Protein AF-A0A0G1EV94-F1 (afdb_monomer_lite)

Radius of gyration: 17.54 Å; chains: 1; bounding box: 39×41×42 Å

Structure (mmCIF, N/CA/C/O backbone):
data_AF-A0A0G1EV94-F1
#
_entry.id   AF-A0A0G1EV94-F1
#
loop_
_atom_site.group_PDB
_atom_site.id
_atom_site.type_symbol
_atom_site.label_atom_id
_atom_site.label_alt_id
_atom_site.label_comp_id
_atom_site.label_asym_id
_atom_site.label_entity_id
_atom_site.label_seq_id
_atom_site.pdbx_PDB_ins_code
_atom_site.Cartn_x
_atom_site.Cartn_y
_atom_site.Cartn_z
_atom_site.occupancy
_atom_site.B_iso_or_equiv
_atom_site.auth_seq_id
_atom_site.auth_comp_id
_atom_site.auth_asym_id
_atom_site.auth_atom_id
_atom_site.pdbx_PDB_model_num
ATOM 1 N N . MET A 1 1 ? 3.913 9.836 -5.058 1.00 77.75 1 MET A N 1
ATOM 2 C CA . MET A 1 1 ? 2.914 10.044 -6.131 1.00 77.75 1 MET A CA 1
ATOM 3 C C . MET A 1 1 ? 2.671 11.520 -6.466 1.00 77.75 1 MET A C 1
ATOM 5 O O . MET A 1 1 ? 3.073 11.940 -7.540 1.00 77.75 1 MET A O 1
ATOM 9 N N . ALA A 1 2 ? 2.095 12.331 -5.564 1.00 79.00 2 ALA A N 1
ATOM 10 C CA . ALA A 1 2 ? 1.631 13.698 -5.872 1.00 79.00 2 ALA A CA 1
ATOM 11 C C . ALA A 1 2 ? 2.697 14.636 -6.477 1.00 79.00 2 ALA A C 1
ATOM 13 O O . ALA A 1 2 ? 2.446 15.302 -7.477 1.00 79.00 2 ALA A O 1
ATOM 14 N N . LYS A 1 3 ? 3.921 14.640 -5.926 1.00 82.00 3 LYS A N 1
ATOM 15 C CA . LYS A 1 3 ? 5.039 15.429 -6.478 1.00 82.00 3 LYS A CA 1
ATOM 16 C C . LYS A 1 3 ? 5.409 15.012 -7.909 1.00 82.00 3 LYS A C 1
ATOM 18 O O . LYS A 1 3 ? 5.740 15.869 -8.718 1.00 82.00 3 LYS A O 1
ATOM 23 N N . GLY A 1 4 ? 5.341 13.714 -8.210 1.00 80.75 4 GLY A N 1
ATOM 24 C CA . GLY A 1 4 ? 5.653 13.176 -9.536 1.00 80.75 4 GLY A CA 1
ATOM 25 C C . GLY A 1 4 ? 4.588 13.536 -10.570 1.00 80.75 4 GLY A C 1
ATOM 26 O O . GLY A 1 4 ? 4.936 13.973 -11.657 1.00 80.75 4 GLY A O 1
ATOM 27 N N . LEU A 1 5 ? 3.306 13.454 -10.199 1.00 85.88 5 LEU A N 1
ATOM 28 C CA . LEU A 1 5 ? 2.201 13.892 -11.058 1.00 85.88 5 LEU A CA 1
ATOM 29 C C . LEU A 1 5 ? 2.301 15.381 -11.390 1.00 85.88 5 LEU A C 1
ATOM 31 O O . LEU A 1 5 ? 2.248 15.751 -12.558 1.00 85.88 5 LEU A O 1
ATOM 35 N N . LYS A 1 6 ? 2.545 16.222 -10.374 1.00 86.50 6 LYS A N 1
ATOM 36 C CA . LYS A 1 6 ? 2.728 17.666 -10.561 1.00 86.50 6 LYS A CA 1
ATOM 37 C C . LYS A 1 6 ? 3.901 17.981 -11.492 1.00 86.50 6 LYS A C 1
ATOM 39 O O . LYS A 1 6 ? 3.783 18.865 -12.332 1.00 86.50 6 LYS A O 1
ATOM 44 N N . ARG A 1 7 ? 5.025 17.272 -11.344 1.00 88.25 7 ARG A N 1
ATOM 45 C CA . ARG A 1 7 ? 6.207 17.450 -12.201 1.00 88.25 7 ARG A CA 1
ATOM 46 C C . ARG A 1 7 ? 5.910 17.090 -13.660 1.00 88.25 7 ARG A C 1
ATOM 48 O O . ARG A 1 7 ? 6.390 17.776 -14.552 1.00 88.25 7 ARG A O 1
ATOM 55 N N . ASP A 1 8 ? 5.111 16.054 -13.887 1.00 86.62 8 ASP A N 1
ATOM 56 C CA . ASP A 1 8 ? 4.741 15.590 -15.227 1.00 86.62 8 ASP A CA 1
ATOM 57 C C . ASP A 1 8 ? 3.499 16.331 -15.784 1.00 86.62 8 ASP A C 1
ATOM 59 O O . ASP A 1 8 ? 2.993 15.972 -16.843 1.00 86.62 8 ASP A O 1
ATOM 63 N N . GLY A 1 9 ? 3.004 17.367 -15.088 1.00 87.25 9 GLY A N 1
ATOM 64 C CA . GLY A 1 9 ? 1.853 18.174 -15.511 1.00 87.25 9 GLY A CA 1
ATOM 65 C C . GLY A 1 9 ? 0.510 17.435 -15.479 1.00 87.25 9 GLY A C 1
ATOM 66 O O . GLY A 1 9 ? -0.450 17.880 -16.102 1.00 87.25 9 GLY A O 1
ATOM 67 N N . LEU A 1 10 ? 0.431 16.305 -14.773 1.00 87.56 10 LEU A N 1
ATOM 68 C CA . LEU A 1 10 ? -0.758 15.459 -14.705 1.00 87.56 10 LEU A CA 1
ATOM 69 C C . LEU A 1 10 ? -1.623 15.813 -13.493 1.00 87.56 10 LEU A C 1
ATOM 71 O O . LEU A 1 10 ? -1.123 15.992 -12.378 1.00 87.56 10 LEU A O 1
ATOM 75 N N . LEU A 1 11 ? -2.939 15.845 -13.702 1.00 88.25 11 LEU A N 1
ATOM 76 C CA . LEU A 1 11 ? -3.903 15.995 -12.615 1.00 88.25 11 LEU A CA 1
ATOM 77 C C . LEU A 1 11 ? -3.950 14.729 -11.738 1.00 88.25 11 LEU A C 1
ATOM 79 O O . LEU A 1 11 ? -3.793 13.619 -12.260 1.00 88.25 11 LEU A O 1
ATOM 83 N N . PRO A 1 12 ? -4.192 14.860 -10.422 1.00 85.12 12 PRO A N 1
ATOM 84 C CA . PRO A 1 12 ? -4.420 13.721 -9.539 1.00 85.12 12 PRO A CA 1
ATOM 85 C C . PRO A 1 12 ? -5.644 12.899 -9.968 1.00 85.12 12 PRO A C 1
ATOM 87 O O . PRO A 1 12 ? -6.781 13.324 -9.808 1.00 85.12 12 PRO A O 1
ATOM 90 N N . SER A 1 13 ? -5.403 11.708 -10.510 1.00 88.56 13 SER A N 1
ATOM 91 C CA . SER A 1 13 ? -6.423 10.702 -10.820 1.00 88.56 13 SER A CA 1
ATOM 92 C C . SER A 1 13 ? -5.806 9.310 -10.693 1.00 88.56 13 SER A C 1
ATOM 94 O O . SER A 1 13 ? -4.588 9.161 -10.835 1.00 88.56 13 SER A O 1
ATOM 96 N N . LEU A 1 14 ? -6.623 8.283 -10.433 1.00 85.44 14 LEU A N 1
ATOM 97 C CA . LEU A 1 14 ? -6.134 6.899 -10.348 1.00 85.44 14 LEU A CA 1
ATOM 98 C C . LEU A 1 14 ? -5.434 6.470 -11.644 1.00 85.44 14 LEU A C 1
ATOM 100 O O . LEU A 1 14 ? -4.354 5.886 -11.596 1.00 85.44 14 LEU A O 1
ATOM 104 N N . GLU A 1 15 ? -5.995 6.841 -12.793 1.00 88.31 15 GLU A N 1
ATOM 105 C CA . GLU A 1 15 ? -5.415 6.560 -14.107 1.00 88.31 15 GLU A CA 1
ATOM 106 C C . GLU A 1 15 ? -4.029 7.202 -14.270 1.00 88.31 15 GLU A C 1
ATOM 108 O O . GLU A 1 15 ? -3.063 6.531 -14.638 1.00 88.31 15 GLU A O 1
ATOM 113 N N . ASN A 1 16 ? -3.883 8.485 -13.921 1.00 90.94 16 ASN A N 1
ATOM 114 C CA . ASN A 1 16 ? -2.591 9.163 -14.015 1.00 90.94 16 ASN A CA 1
ATOM 115 C C . ASN A 1 16 ? -1.576 8.605 -13.010 1.00 90.94 16 ASN A C 1
ATOM 117 O O . ASN A 1 16 ? -0.387 8.519 -13.323 1.00 90.94 16 ASN A O 1
ATOM 121 N N . MET A 1 17 ? -2.019 8.199 -11.814 1.00 89.06 17 MET A N 1
ATOM 122 C CA . MET A 1 17 ? -1.163 7.528 -10.830 1.00 89.06 17 MET A CA 1
ATOM 123 C C . MET A 1 17 ? -0.634 6.197 -11.366 1.00 89.06 17 MET A C 1
ATOM 125 O O . MET A 1 17 ? 0.568 5.945 -11.269 1.00 89.06 17 MET A O 1
ATOM 129 N N . GLN A 1 18 ? -1.499 5.386 -11.978 1.00 89.19 18 GLN A N 1
ATOM 130 C CA . GLN A 1 18 ? -1.117 4.123 -12.610 1.00 89.19 18 GLN A CA 1
ATOM 131 C C . GLN A 1 18 ? -0.164 4.350 -13.783 1.00 89.19 18 GLN A C 1
ATOM 133 O O . GLN A 1 18 ? 0.866 3.686 -13.870 1.00 89.19 18 GLN A O 1
ATOM 138 N N . LYS A 1 19 ? -0.456 5.322 -14.653 1.00 90.88 19 LYS A N 1
ATOM 139 C CA . LYS A 1 19 ? 0.404 5.677 -15.788 1.00 90.88 19 LYS A CA 1
ATOM 140 C C . LYS A 1 19 ? 1.802 6.091 -15.332 1.00 90.88 19 LYS A C 1
ATOM 142 O O . LYS A 1 19 ? 2.797 5.634 -15.889 1.00 90.88 19 LYS A O 1
ATOM 147 N N . LEU A 1 20 ? 1.883 6.921 -14.292 1.00 91.81 20 LEU A N 1
ATOM 148 C CA . LEU A 1 20 ? 3.155 7.332 -13.706 1.00 91.81 20 LEU A CA 1
ATOM 149 C C . LEU A 1 20 ? 3.897 6.143 -13.077 1.00 91.81 20 LEU A C 1
ATOM 151 O O . LEU A 1 20 ? 5.107 6.027 -13.248 1.00 91.81 20 LEU A O 1
ATOM 155 N N . GLY A 1 21 ? 3.180 5.264 -12.370 1.00 91.50 21 GLY A N 1
ATOM 156 C CA . GLY A 1 21 ? 3.735 4.038 -11.797 1.00 91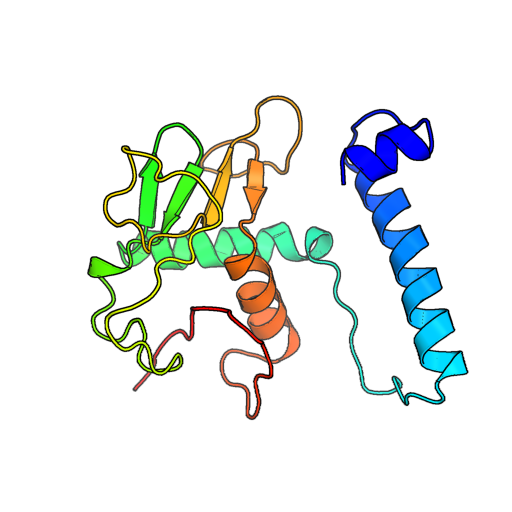.50 21 GLY A CA 1
ATOM 157 C C . GLY A 1 21 ? 4.340 3.122 -12.862 1.00 91.50 21 GLY A C 1
ATOM 158 O O . GLY A 1 21 ? 5.498 2.738 -12.734 1.00 91.50 21 GLY A O 1
ATOM 159 N N . LYS A 1 22 ? 3.602 2.857 -13.947 1.00 92.12 22 LYS A N 1
ATOM 160 C CA . LYS A 1 22 ? 4.059 2.037 -15.083 1.00 92.12 22 LYS A CA 1
ATOM 161 C C . LYS A 1 22 ? 5.294 2.623 -15.758 1.00 92.12 22 LYS A C 1
ATOM 163 O O . LYS A 1 22 ? 6.287 1.923 -15.904 1.00 92.12 22 LYS A O 1
ATOM 168 N N . LYS A 1 23 ? 5.284 3.929 -16.047 1.00 93.00 23 LYS A N 1
ATOM 169 C CA . LYS A 1 23 ? 6.445 4.641 -16.608 1.00 93.00 23 LYS A CA 1
ATOM 170 C C . LYS A 1 23 ? 7.715 4.410 -15.783 1.00 93.00 23 LYS A C 1
ATOM 172 O O . LYS A 1 23 ? 8.784 4.192 -16.338 1.00 93.00 23 LYS A O 1
ATOM 177 N N . TYR A 1 24 ? 7.616 4.480 -14.456 1.00 93.12 24 TYR A N 1
ATOM 178 C CA . TYR A 1 24 ? 8.771 4.266 -13.582 1.00 93.12 24 TYR A CA 1
ATOM 179 C C . TYR A 1 24 ? 9.138 2.796 -13.388 1.00 93.12 24 TYR A C 1
ATOM 181 O O . TYR A 1 24 ? 10.317 2.496 -13.218 1.00 93.12 24 TYR A O 1
ATOM 189 N N . ALA A 1 25 ? 8.160 1.893 -13.439 1.00 93.00 25 ALA A N 1
ATOM 190 C CA . ALA A 1 25 ? 8.408 0.458 -13.427 1.00 93.00 25 ALA A CA 1
ATOM 191 C C . ALA A 1 25 ? 9.182 0.015 -14.677 1.00 93.00 25 ALA A C 1
ATOM 193 O O . ALA A 1 25 ? 10.139 -0.738 -14.556 1.00 93.00 25 ALA A O 1
ATOM 194 N N . GLU A 1 26 ? 8.839 0.540 -15.855 1.00 94.06 26 GLU A N 1
ATOM 195 C CA . GLU A 1 26 ? 9.561 0.268 -17.105 1.00 94.06 26 GLU A CA 1
ATOM 196 C C . GLU A 1 26 ? 11.028 0.708 -17.026 1.00 94.06 26 GLU A C 1
ATOM 198 O O . GLU A 1 26 ? 11.917 -0.067 -17.368 1.00 94.06 26 GLU A O 1
ATOM 203 N N . VAL A 1 27 ? 11.295 1.910 -16.498 1.00 95.31 27 VAL A N 1
ATOM 204 C CA . VAL A 1 27 ? 12.671 2.393 -16.269 1.00 95.31 27 VAL A CA 1
ATOM 205 C C . VAL A 1 27 ? 13.424 1.478 -15.303 1.00 95.31 27 VAL A C 1
ATOM 207 O O . VAL A 1 27 ? 14.572 1.130 -15.551 1.00 95.31 27 VAL A O 1
ATOM 210 N N . PHE A 1 28 ? 12.776 1.051 -14.217 1.00 94.75 28 PHE A N 1
ATOM 211 C CA . PHE A 1 28 ? 13.385 0.133 -13.259 1.00 94.75 28 PHE A CA 1
ATOM 212 C C . PHE A 1 28 ? 13.741 -1.219 -13.895 1.00 94.75 28 PHE A C 1
ATOM 214 O O . PHE A 1 28 ? 14.841 -1.720 -13.680 1.00 94.75 28 PHE A O 1
ATOM 221 N N . LEU A 1 29 ? 12.843 -1.798 -14.696 1.00 93.81 29 LEU A N 1
ATOM 222 C CA . LEU A 1 29 ? 13.089 -3.067 -15.387 1.00 93.81 29 LEU A CA 1
ATOM 223 C C . LEU A 1 29 ? 14.220 -2.954 -16.422 1.00 93.81 29 LEU A C 1
ATOM 225 O O . LEU A 1 29 ? 15.041 -3.865 -16.532 1.00 93.81 29 LEU A O 1
ATOM 229 N N . ASP A 1 30 ? 14.299 -1.831 -17.135 1.00 95.12 30 ASP A N 1
ATOM 230 C CA . ASP A 1 30 ? 15.403 -1.528 -18.053 1.00 95.12 30 ASP A CA 1
ATOM 231 C C . ASP A 1 30 ? 16.749 -1.430 -17.310 1.00 95.12 30 ASP A C 1
ATOM 233 O O . ASP A 1 30 ? 17.746 -2.024 -17.727 1.00 95.12 30 ASP A O 1
ATOM 237 N N . ASP A 1 31 ? 16.774 -0.775 -16.146 1.00 96.75 31 ASP A N 1
ATOM 238 C CA . ASP A 1 31 ? 17.967 -0.708 -15.298 1.00 96.75 31 ASP A CA 1
ATOM 239 C C . ASP A 1 31 ? 18.397 -2.093 -14.780 1.00 96.75 31 ASP A C 1
ATOM 241 O O . ASP A 1 31 ? 19.591 -2.399 -14.780 1.00 96.75 31 ASP A O 1
ATOM 245 N N . LEU A 1 32 ? 17.456 -2.971 -14.401 1.00 95.81 32 LEU A N 1
ATOM 246 C CA . LEU A 1 32 ? 17.778 -4.356 -14.024 1.00 95.81 32 LEU A CA 1
ATOM 247 C C . LEU A 1 32 ? 18.469 -5.106 -15.170 1.00 95.81 32 LEU A C 1
ATOM 249 O O . LEU A 1 32 ? 19.466 -5.795 -14.940 1.00 95.81 32 LEU A O 1
ATOM 253 N N . SER A 1 33 ? 17.979 -4.932 -16.402 1.00 93.56 33 SER A N 1
ATOM 254 C CA . SER A 1 33 ? 18.591 -5.532 -17.591 1.00 93.56 33 SER A CA 1
ATOM 255 C C . SER A 1 33 ? 20.007 -5.003 -17.822 1.00 93.56 33 SER A C 1
ATOM 257 O O . SER A 1 33 ? 20.917 -5.783 -18.092 1.00 93.56 33 SER A O 1
ATOM 259 N N . LYS A 1 34 ? 20.223 -3.689 -17.685 1.00 96.12 34 LYS A N 1
ATOM 260 C CA . LYS A 1 34 ? 21.550 -3.061 -17.834 1.00 96.12 34 LYS A CA 1
ATOM 261 C C . LYS A 1 34 ? 22.548 -3.519 -16.773 1.00 96.12 34 LYS A C 1
ATOM 263 O O . LYS A 1 34 ? 23.747 -3.570 -17.036 1.00 96.12 34 LYS A O 1
ATOM 268 N N . LEU A 1 35 ? 22.057 -3.864 -15.585 1.00 96.81 35 LEU A N 1
ATOM 269 C CA . LEU A 1 35 ? 22.853 -4.418 -14.491 1.00 96.81 35 LEU A CA 1
ATOM 270 C C . LEU A 1 35 ? 23.056 -5.939 -14.597 1.00 96.81 35 LEU A C 1
ATOM 272 O O . LEU A 1 35 ? 23.646 -6.527 -13.692 1.00 96.81 35 LEU A O 1
ATOM 276 N N . ASN A 1 36 ? 22.611 -6.578 -15.688 1.00 95.00 36 ASN A N 1
ATOM 277 C CA . ASN A 1 36 ? 22.669 -8.028 -15.902 1.00 95.00 36 ASN A CA 1
ATOM 278 C C . ASN A 1 36 ? 21.986 -8.841 -14.784 1.00 95.00 36 ASN A C 1
ATOM 280 O O . ASN A 1 36 ? 22.419 -9.945 -14.447 1.00 95.00 36 ASN A O 1
ATOM 284 N N . ILE A 1 37 ? 20.918 -8.301 -14.190 1.00 94.75 37 ILE A N 1
ATOM 285 C CA . ILE A 1 37 ? 20.130 -9.005 -13.175 1.00 94.75 37 ILE A CA 1
ATOM 286 C C . ILE A 1 37 ? 19.165 -9.957 -13.888 1.00 94.75 37 ILE A C 1
ATOM 288 O O . ILE A 1 37 ? 18.347 -9.530 -14.699 1.00 94.75 37 ILE A O 1
ATOM 292 N N . ASN A 1 38 ? 19.242 -11.254 -13.576 1.00 91.81 38 ASN A N 1
ATOM 293 C CA . ASN A 1 38 ? 18.313 -12.244 -14.118 1.00 91.81 38 ASN A CA 1
ATOM 294 C C . ASN A 1 38 ? 16.945 -12.120 -13.431 1.00 91.81 38 ASN A C 1
ATOM 296 O O . ASN A 1 38 ? 16.829 -12.297 -12.219 1.00 91.81 38 ASN A O 1
ATOM 300 N N . THR A 1 39 ? 15.915 -11.823 -14.218 1.00 92.00 39 THR A N 1
ATOM 301 C CA . THR A 1 39 ? 14.536 -11.621 -13.758 1.00 92.00 39 THR A CA 1
ATOM 302 C C . THR A 1 39 ? 13.555 -12.657 -14.306 1.00 92.00 39 THR A C 1
ATOM 304 O O . THR A 1 39 ? 12.354 -12.512 -14.101 1.00 92.00 39 THR A O 1
ATOM 307 N N . HIS A 1 40 ? 14.036 -13.709 -14.978 1.00 89.94 40 HIS A N 1
ATOM 308 C CA . HIS A 1 40 ? 13.189 -14.682 -15.680 1.00 89.94 40 HIS A CA 1
ATOM 309 C C . HIS A 1 40 ? 12.181 -15.392 -14.760 1.00 89.94 40 HIS A C 1
ATOM 311 O O . HIS A 1 40 ? 11.052 -15.655 -15.160 1.00 89.94 40 HIS A O 1
ATOM 317 N N . GLU A 1 41 ? 12.573 -15.673 -13.516 1.00 89.81 41 GLU A N 1
ATOM 318 C CA . GLU A 1 41 ? 11.723 -16.325 -12.508 1.00 89.81 41 GLU A CA 1
ATOM 319 C C . GLU A 1 41 ? 11.142 -15.326 -11.491 1.00 89.81 41 GLU A C 1
ATOM 321 O O . GLU A 1 41 ? 10.619 -15.710 -10.446 1.00 89.81 41 GLU A O 1
ATOM 326 N N . THR A 1 42 ? 11.219 -14.024 -11.786 1.00 90.44 42 THR A N 1
ATOM 327 C CA . THR A 1 42 ? 10.790 -12.960 -10.875 1.00 90.44 42 THR A CA 1
ATOM 328 C C . THR A 1 42 ? 9.456 -12.376 -11.318 1.00 90.44 42 THR A C 1
ATOM 330 O O . THR A 1 42 ? 9.323 -11.825 -12.408 1.00 90.44 42 THR A O 1
ATOM 333 N N . THR A 1 43 ? 8.462 -12.428 -10.431 1.00 90.69 43 THR A N 1
ATOM 334 C CA . THR A 1 43 ? 7.181 -11.737 -10.631 1.00 90.69 43 THR A CA 1
ATOM 335 C C . THR A 1 43 ? 7.250 -10.324 -10.052 1.00 90.69 43 THR A C 1
ATOM 337 O O . THR A 1 43 ? 7.662 -10.144 -8.906 1.00 90.69 43 THR A O 1
ATOM 340 N N . PHE A 1 44 ? 6.800 -9.325 -10.817 1.00 91.31 44 PHE A N 1
ATOM 341 C CA . PHE A 1 44 ? 6.731 -7.918 -10.399 1.00 91.31 44 PHE A CA 1
ATOM 342 C C . PHE A 1 44 ? 5.266 -7.466 -10.260 1.00 91.31 44 PHE A C 1
ATOM 344 O O . PHE A 1 44 ? 4.730 -6.848 -11.181 1.00 91.31 44 PHE A O 1
ATOM 351 N N . PRO A 1 45 ? 4.580 -7.800 -9.150 1.00 90.88 45 PRO A N 1
ATOM 352 C CA . PRO A 1 45 ? 3.180 -7.434 -8.968 1.00 90.88 45 PRO A CA 1
ATOM 353 C C . PRO A 1 45 ? 3.019 -5.939 -8.668 1.00 90.88 45 PRO A C 1
ATOM 355 O O . PRO A 1 45 ? 3.806 -5.350 -7.923 1.00 90.88 45 PRO A O 1
ATOM 358 N N . TYR A 1 46 ? 1.958 -5.330 -9.196 1.00 90.44 46 TYR A N 1
ATOM 359 C CA . TYR A 1 46 ? 1.581 -3.962 -8.848 1.00 90.44 46 TYR A CA 1
ATOM 360 C C . TYR A 1 46 ? 0.589 -3.971 -7.686 1.00 90.44 46 TYR A C 1
ATOM 362 O O . TYR A 1 46 ? -0.487 -4.544 -7.803 1.00 90.44 46 TYR A O 1
ATOM 370 N N . ALA A 1 47 ? 0.877 -3.261 -6.592 1.00 87.69 47 ALA A N 1
ATOM 371 C CA . ALA A 1 47 ? -0.018 -3.208 -5.427 1.00 87.69 47 ALA A CA 1
ATOM 372 C C . ALA A 1 47 ? -1.457 -2.766 -5.773 1.00 87.69 47 ALA A C 1
ATOM 374 O O . ALA A 1 47 ? -2.414 -3.224 -5.151 1.00 87.69 47 ALA A O 1
ATOM 375 N N . SER A 1 48 ? -1.623 -1.922 -6.798 1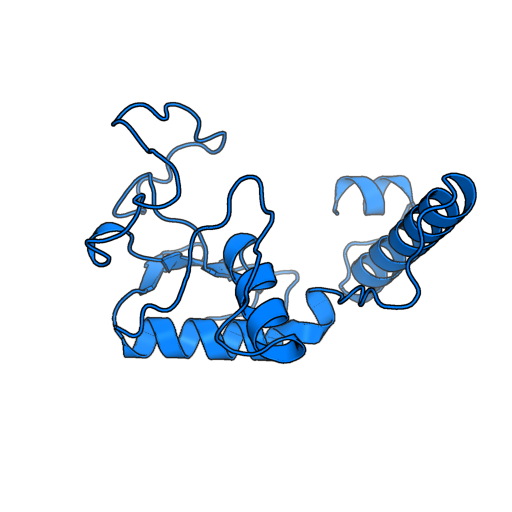.00 88.38 48 SER A N 1
ATOM 376 C CA . SER A 1 48 ? -2.932 -1.475 -7.289 1.00 88.38 48 SER A CA 1
ATOM 377 C C . SER A 1 48 ? -3.786 -2.581 -7.919 1.00 88.38 48 SER A C 1
ATOM 379 O O . SER A 1 48 ? -4.989 -2.393 -8.048 1.00 88.38 48 SER A O 1
ATOM 381 N N . GLU A 1 49 ? -3.188 -3.701 -8.330 1.00 91.00 49 GLU A N 1
ATOM 382 C CA . GLU A 1 49 ? -3.895 -4.853 -8.914 1.00 91.00 49 GLU A CA 1
ATOM 383 C C . GLU A 1 49 ? -4.375 -5.849 -7.848 1.00 91.00 49 GLU A C 1
ATOM 385 O O . GLU A 1 49 ? -5.203 -6.701 -8.144 1.00 91.00 49 GLU A O 1
ATOM 390 N N . TYR A 1 50 ? -3.894 -5.718 -6.607 1.00 92.50 50 TYR A N 1
ATOM 391 C CA . TYR A 1 50 ? -4.181 -6.633 -5.494 1.00 92.50 50 TYR A CA 1
ATOM 392 C C . TYR A 1 50 ? -4.969 -5.948 -4.369 1.00 92.50 50 TYR A C 1
ATOM 394 O O . TYR A 1 50 ? -4.863 -6.323 -3.198 1.00 92.50 50 TYR A O 1
ATOM 402 N N . VAL A 1 51 ? -5.704 -4.877 -4.681 1.00 91.69 51 VAL A N 1
ATOM 403 C CA . VAL A 1 51 ? -6.461 -4.112 -3.674 1.00 91.69 51 VAL A CA 1
ATOM 404 C C . VAL A 1 51 ? -7.564 -4.969 -3.051 1.00 91.69 51 VAL A C 1
ATOM 406 O O . VAL A 1 51 ? -7.773 -4.908 -1.840 1.00 91.69 51 VAL A O 1
ATOM 409 N N . ASP A 1 52 ? -8.211 -5.831 -3.833 1.00 92.00 52 ASP A N 1
ATOM 410 C CA . ASP A 1 52 ? -9.245 -6.738 -3.329 1.00 92.00 52 ASP A CA 1
ATOM 411 C C . ASP A 1 52 ? -8.675 -7.752 -2.327 1.00 92.00 52 ASP A C 1
ATOM 413 O O . ASP A 1 52 ? -9.289 -8.027 -1.294 1.00 92.00 52 ASP A O 1
ATOM 417 N N . GLU A 1 53 ? -7.486 -8.298 -2.590 1.00 92.06 53 GLU A N 1
ATOM 418 C CA . GLU A 1 53 ? -6.753 -9.168 -1.665 1.00 92.06 53 GLU A CA 1
ATOM 419 C C . GLU A 1 53 ? -6.382 -8.434 -0.377 1.00 92.06 53 GLU A C 1
ATOM 421 O O . GLU A 1 53 ? -6.507 -8.995 0.713 1.00 92.06 53 GLU A O 1
ATOM 426 N N . GLN A 1 54 ? -5.974 -7.169 -0.484 1.00 91.25 54 GLN A N 1
ATOM 427 C CA . GLN A 1 54 ? -5.663 -6.334 0.674 1.00 91.25 54 GLN A CA 1
ATOM 428 C C . GLN A 1 54 ? -6.912 -6.095 1.524 1.00 91.25 54 GLN A C 1
ATOM 430 O O . GLN A 1 54 ? -6.870 -6.312 2.733 1.00 91.25 54 GLN A O 1
ATOM 435 N N . ILE A 1 55 ? -8.049 -5.756 0.908 1.00 92.56 55 ILE A N 1
ATOM 436 C CA . ILE A 1 55 ? -9.336 -5.609 1.605 1.00 92.56 55 ILE A CA 1
ATOM 437 C C . ILE A 1 55 ? -9.729 -6.925 2.290 1.00 92.56 55 ILE A C 1
ATOM 439 O O . ILE A 1 55 ? -10.081 -6.918 3.470 1.00 92.56 55 ILE A O 1
ATOM 443 N N . LYS A 1 56 ? -9.627 -8.069 1.598 1.00 91.50 56 LYS A N 1
ATOM 444 C CA . LYS A 1 56 ? -9.910 -9.394 2.184 1.00 91.50 56 LYS A CA 1
ATOM 445 C C . LYS A 1 56 ? -9.037 -9.669 3.407 1.00 91.50 56 LYS A C 1
ATOM 447 O O . LYS A 1 56 ? -9.548 -10.138 4.422 1.00 91.50 56 LYS A O 1
ATOM 452 N N . LEU A 1 57 ? -7.746 -9.351 3.342 1.00 89.81 57 LEU A N 1
ATOM 453 C CA . LEU A 1 57 ? -6.836 -9.547 4.466 1.00 89.81 57 LEU A CA 1
ATOM 454 C C . LEU A 1 57 ? -7.212 -8.657 5.659 1.00 89.81 57 LEU A C 1
ATOM 456 O O . LEU A 1 57 ? -7.241 -9.136 6.791 1.00 89.81 57 LEU A O 1
ATOM 460 N N . ILE A 1 58 ? -7.576 -7.395 5.418 1.00 91.44 58 ILE A N 1
ATOM 461 C CA . ILE A 1 58 ? -8.036 -6.486 6.478 1.00 91.44 58 ILE A CA 1
ATOM 462 C C . ILE A 1 58 ? -9.321 -7.014 7.127 1.00 91.44 58 ILE A C 1
ATOM 464 O O . ILE A 1 58 ? -9.405 -7.018 8.353 1.00 91.44 58 ILE A O 1
ATOM 468 N N . LYS A 1 59 ? -10.271 -7.550 6.349 1.00 91.94 59 LYS A N 1
ATOM 469 C CA . LYS A 1 59 ? -11.482 -8.196 6.891 1.00 91.94 59 LYS A CA 1
ATOM 470 C C . LYS A 1 59 ? -11.162 -9.391 7.784 1.00 91.94 59 LYS A C 1
ATOM 472 O O . LYS A 1 59 ? -11.776 -9.562 8.831 1.00 91.94 59 LYS A O 1
ATOM 477 N N . VAL A 1 60 ? -10.187 -10.218 7.402 1.00 90.94 60 VAL A N 1
ATOM 478 C CA . VAL A 1 60 ? -9.744 -11.344 8.244 1.00 90.94 60 VAL A CA 1
ATOM 479 C C . VAL A 1 60 ? -9.162 -10.836 9.566 1.00 90.94 60 VAL A C 1
ATOM 481 O O . VAL A 1 60 ? -9.442 -11.407 10.620 1.00 90.94 60 VAL A O 1
ATOM 484 N N . LEU A 1 61 ? -8.368 -9.762 9.535 1.00 89.62 61 LEU A N 1
ATOM 485 C CA . LEU A 1 61 ? -7.817 -9.147 10.747 1.00 89.62 61 LEU A CA 1
ATOM 486 C C . LEU A 1 61 ? -8.910 -8.517 11.620 1.00 89.62 61 LEU A C 1
ATOM 488 O O . LEU A 1 61 ? -8.847 -8.618 12.846 1.00 89.62 61 LEU A O 1
ATOM 492 N N . GLU A 1 62 ? -9.918 -7.911 10.997 1.00 90.56 62 GLU A N 1
ATOM 493 C CA . GLU A 1 62 ? -11.083 -7.337 11.669 1.00 90.56 62 GLU A CA 1
ATOM 494 C C . GLU A 1 62 ? -11.933 -8.413 12.347 1.00 90.56 62 GLU A C 1
ATOM 496 O O . GLU A 1 62 ? -12.220 -8.292 13.536 1.00 90.56 62 GLU A O 1
ATOM 501 N N . GLY A 1 63 ? -12.240 -9.515 11.656 1.00 89.56 63 GLY A N 1
ATOM 502 C CA . GLY A 1 63 ? -12.970 -10.651 12.231 1.00 89.56 63 GLY A CA 1
ATOM 503 C C . GLY A 1 63 ? -12.240 -11.316 13.404 1.00 89.56 63 GLY A C 1
ATOM 504 O O . GLY A 1 63 ? -12.872 -11.878 14.294 1.00 89.56 63 GLY A O 1
ATOM 505 N N . LYS A 1 64 ? -10.908 -11.204 13.452 1.00 89.12 64 LYS A N 1
ATOM 506 C CA . LYS A 1 64 ? -10.076 -11.640 14.586 1.00 89.12 64 LYS A CA 1
ATOM 507 C C . LYS A 1 64 ? -9.946 -10.584 15.695 1.00 89.12 64 LYS A C 1
ATOM 509 O O . LYS A 1 64 ? -9.318 -10.844 16.718 1.00 89.12 64 LYS A O 1
ATOM 514 N N . GLY A 1 65 ? -10.512 -9.393 15.505 1.00 89.69 65 GLY A N 1
ATOM 515 C CA . GLY A 1 65 ? -10.494 -8.305 16.477 1.00 89.69 65 GLY A CA 1
ATOM 516 C C . GLY A 1 65 ? -9.151 -7.583 16.599 1.00 89.69 65 GLY A C 1
ATOM 517 O O . GLY A 1 65 ? -8.925 -6.932 17.619 1.00 89.69 65 GLY A O 1
ATOM 518 N N . PHE A 1 66 ? -8.263 -7.677 15.602 1.00 89.31 66 PHE A N 1
ATOM 519 C CA . PHE A 1 66 ? -6.955 -7.002 15.595 1.00 89.31 66 PHE A CA 1
ATOM 520 C C . PHE A 1 66 ? -6.985 -5.594 14.999 1.00 89.31 66 PHE A C 1
ATOM 522 O O . PHE A 1 66 ? -5.946 -4.943 14.931 1.00 89.31 66 PHE A O 1
ATOM 529 N N . THR A 1 67 ? -8.139 -5.116 14.545 1.00 92.12 67 THR A N 1
ATOM 530 C CA . THR A 1 67 ? -8.254 -3.802 13.913 1.00 92.12 67 THR A CA 1
ATOM 531 C C . THR A 1 67 ? -9.099 -2.849 14.746 1.00 92.12 67 THR A C 1
ATOM 533 O O . THR A 1 67 ? -9.884 -3.255 15.607 1.00 92.12 67 THR A O 1
ATOM 536 N N . TYR A 1 68 ? -8.912 -1.557 14.504 1.00 91.81 68 TYR A N 1
ATOM 537 C CA . TYR A 1 68 ? -9.796 -0.507 14.989 1.00 91.81 68 TYR A CA 1
ATOM 538 C C . TYR A 1 68 ? -9.849 0.643 13.983 1.00 91.81 68 TYR A C 1
ATOM 540 O O . TYR A 1 68 ? -8.901 0.869 13.229 1.00 91.81 68 TYR A O 1
ATOM 548 N N . LYS A 1 69 ? -10.976 1.357 13.967 1.00 91.19 69 LYS A N 1
ATOM 549 C CA . LYS A 1 69 ? -11.188 2.543 13.137 1.00 91.19 69 LYS A CA 1
ATOM 550 C C . LYS A 1 69 ? -10.866 3.798 13.943 1.00 91.19 69 LYS A C 1
ATOM 552 O O . LYS A 1 69 ? -11.245 3.881 15.110 1.00 91.19 69 LYS A O 1
ATOM 557 N N . ILE A 1 70 ? -10.204 4.749 13.301 1.00 89.38 70 ILE A N 1
ATOM 558 C CA . ILE A 1 70 ? -10.070 6.136 13.754 1.00 89.38 70 ILE A CA 1
ATOM 559 C C . ILE A 1 70 ? -10.520 7.069 12.623 1.00 89.38 70 ILE A C 1
ATOM 561 O O . ILE A 1 70 ? -10.885 6.590 11.541 1.00 89.38 70 ILE A O 1
ATOM 565 N N . ASP A 1 71 ? -10.501 8.381 12.848 1.00 87.44 71 ASP A N 1
ATOM 566 C CA . ASP A 1 71 ? -11.132 9.346 11.937 1.00 87.44 71 ASP A CA 1
ATOM 567 C C . ASP A 1 71 ? -10.507 9.339 10.538 1.00 87.44 71 ASP A C 1
ATOM 569 O O . ASP A 1 71 ? -11.176 9.554 9.527 1.00 87.44 71 ASP A O 1
ATOM 573 N N . ASP A 1 72 ? -9.220 9.018 10.463 1.00 88.56 72 ASP A N 1
ATOM 574 C CA . ASP A 1 72 ? -8.444 9.054 9.235 1.00 88.56 72 ASP A CA 1
ATOM 575 C C . ASP A 1 72 ? -8.191 7.657 8.622 1.00 88.56 72 ASP A C 1
ATOM 577 O O . ASP A 1 72 ? -7.540 7.568 7.578 1.00 88.56 72 ASP A O 1
ATOM 581 N N . GLY A 1 73 ? -8.655 6.548 9.215 1.00 90.50 73 GLY A N 1
ATOM 582 C CA . GLY A 1 73 ? -8.451 5.210 8.638 1.00 90.50 73 GLY A CA 1
ATOM 583 C C . GLY A 1 73 ? -8.688 4.009 9.558 1.00 90.50 73 GLY A C 1
ATOM 584 O O . GLY A 1 73 ? -9.078 4.136 10.715 1.00 90.50 73 GLY A O 1
ATOM 585 N N . MET A 1 74 ? -8.397 2.816 9.033 1.00 91.56 74 MET A N 1
ATOM 586 C CA . MET A 1 74 ? -8.332 1.554 9.781 1.00 91.56 74 MET A CA 1
ATOM 587 C C . MET A 1 74 ? -6.891 1.254 10.192 1.00 91.56 74 MET A C 1
ATOM 589 O O . MET A 1 74 ? -5.974 1.332 9.369 1.00 91.56 74 MET A O 1
ATOM 593 N N . TYR A 1 75 ? -6.697 0.853 11.445 1.00 90.81 75 TYR A N 1
ATOM 594 C CA . TYR A 1 75 ? -5.393 0.590 12.052 1.00 90.81 75 TYR A CA 1
ATOM 595 C C . TYR A 1 75 ? -5.302 -0.819 12.621 1.00 90.81 75 TYR A C 1
ATOM 597 O O . TYR A 1 75 ? -6.306 -1.404 13.030 1.00 90.81 75 TYR A O 1
ATOM 605 N N . PHE A 1 76 ? -4.082 -1.354 12.645 1.00 88.81 76 PHE A N 1
ATOM 606 C CA . PHE A 1 76 ? -3.764 -2.604 13.325 1.00 88.81 76 PHE A CA 1
ATOM 607 C C . PHE A 1 76 ? -3.389 -2.334 14.783 1.00 88.81 76 PHE A C 1
ATOM 609 O O . PHE A 1 76 ? -2.510 -1.517 15.054 1.00 88.81 76 PHE A O 1
ATOM 616 N N . ASP A 1 77 ? -4.035 -3.042 15.705 1.00 86.88 77 ASP A N 1
ATOM 617 C CA . ASP A 1 77 ? -3.786 -2.984 17.143 1.00 86.88 77 ASP A CA 1
ATOM 618 C C . ASP A 1 77 ? -2.625 -3.914 17.515 1.00 86.88 77 ASP A C 1
ATOM 620 O O . ASP A 1 77 ? -2.790 -5.122 17.716 1.00 86.88 77 ASP A O 1
ATOM 624 N N . THR A 1 78 ? -1.427 -3.342 17.616 1.00 83.31 78 THR A N 1
ATOM 625 C CA . THR A 1 78 ? -0.217 -4.096 17.963 1.00 83.31 78 THR A CA 1
ATOM 626 C C . THR A 1 78 ? -0.256 -4.653 19.385 1.00 83.31 78 THR A C 1
ATOM 628 O O . THR A 1 78 ? 0.397 -5.661 19.652 1.00 83.31 78 THR A O 1
ATOM 631 N N . SER A 1 79 ? -1.051 -4.066 20.289 1.00 78.44 79 SER A N 1
ATOM 632 C CA . SER A 1 79 ? -1.151 -4.521 21.683 1.00 78.44 79 SER A CA 1
ATOM 633 C C . SER A 1 79 ? -1.814 -5.893 21.810 1.00 78.44 79 SER A C 1
ATOM 635 O O . SER A 1 79 ? -1.492 -6.668 22.710 1.00 78.44 79 SER A O 1
ATOM 637 N N . LYS A 1 80 ? -2.702 -6.227 20.868 1.00 77.94 80 LYS A N 1
ATOM 638 C CA . LYS A 1 80 ? -3.410 -7.510 20.837 1.00 77.94 80 LYS A CA 1
ATOM 639 C C . LYS A 1 80 ? -2.551 -8.652 20.306 1.00 77.94 80 LYS A C 1
ATOM 641 O O . LYS A 1 80 ? -2.895 -9.815 20.500 1.00 77.94 80 LYS A O 1
ATOM 646 N N . PHE A 1 81 ? -1.431 -8.347 19.655 1.00 75.19 81 PHE A N 1
ATOM 647 C CA . PHE A 1 81 ? -0.526 -9.352 19.118 1.00 75.19 81 PHE A CA 1
ATOM 648 C C . PHE A 1 81 ? 0.687 -9.518 20.040 1.00 75.19 81 PHE A C 1
ATOM 650 O O . PHE A 1 81 ? 1.713 -8.866 19.881 1.00 75.19 81 PHE A O 1
ATOM 657 N N . SER A 1 82 ? 0.589 -10.439 21.001 1.00 66.00 82 SER A N 1
ATOM 658 C CA . SER A 1 82 ? 1.625 -10.686 22.024 1.00 66.00 82 SER A CA 1
ATOM 659 C C . SER A 1 82 ? 3.001 -11.080 21.465 1.00 66.00 82 SER A C 1
ATOM 661 O O . SER A 1 82 ? 4.012 -10.959 22.151 1.00 66.00 82 SER A O 1
ATOM 663 N N . SER A 1 83 ? 3.060 -11.545 20.214 1.00 65.06 83 SER A N 1
ATOM 664 C CA . SER A 1 83 ? 4.307 -11.886 19.516 1.00 65.06 83 SER A CA 1
ATOM 665 C C . SER A 1 83 ? 4.840 -10.763 18.612 1.00 65.06 83 SER A C 1
ATOM 667 O O . SER A 1 83 ? 5.810 -10.980 17.880 1.00 65.06 83 SER A O 1
ATOM 669 N N . TYR A 1 84 ? 4.236 -9.569 18.645 1.00 60.59 84 TYR A N 1
ATOM 670 C CA . TYR A 1 84 ? 4.677 -8.421 17.854 1.00 60.59 84 TYR A CA 1
ATOM 671 C C . TYR A 1 84 ? 6.100 -8.001 18.240 1.00 60.59 84 TYR A C 1
ATOM 673 O O . TYR A 1 84 ? 6.420 -7.836 19.413 1.00 60.59 84 TYR A O 1
ATOM 681 N N . GLY A 1 85 ? 6.969 -7.828 17.242 1.00 57.31 85 GLY A N 1
ATOM 682 C CA . GLY A 1 85 ? 8.357 -7.395 17.430 1.00 57.31 85 GLY A CA 1
ATOM 683 C C . GLY A 1 85 ? 9.405 -8.507 17.564 1.00 57.31 85 GLY A C 1
ATOM 684 O O . GLY A 1 85 ? 10.595 -8.205 17.480 1.00 57.31 85 GLY A O 1
ATOM 685 N N . LYS A 1 86 ? 9.005 -9.787 17.653 1.00 58.94 86 LYS A N 1
ATOM 686 C CA . LYS A 1 86 ? 9.945 -10.929 17.731 1.00 58.94 86 LYS A CA 1
ATOM 687 C C . LYS A 1 86 ? 10.891 -11.047 16.527 1.00 58.94 86 LYS A C 1
ATOM 689 O O . LYS A 1 86 ? 12.023 -11.478 16.693 1.00 58.94 86 LYS A O 1
ATOM 694 N N . LEU A 1 87 ? 10.451 -10.648 15.331 1.00 52.69 87 LEU A N 1
ATOM 695 C CA . LEU A 1 87 ? 11.267 -10.704 14.107 1.00 52.69 87 LEU A CA 1
ATOM 696 C C . LEU A 1 87 ? 12.183 -9.484 13.919 1.00 52.69 87 LEU A C 1
ATOM 698 O O . LEU A 1 87 ? 13.139 -9.556 13.158 1.00 52.69 87 LEU A O 1
ATOM 702 N N . GLY A 1 88 ? 11.902 -8.369 14.599 1.00 50.88 88 GLY A N 1
ATOM 703 C CA . GLY A 1 88 ? 12.631 -7.110 14.419 1.00 50.88 88 GLY A CA 1
ATOM 704 C C . GLY A 1 88 ? 13.781 -6.888 15.400 1.00 50.88 88 GLY A C 1
ATOM 705 O O . GLY A 1 88 ? 14.405 -5.836 15.335 1.00 50.88 88 GLY A O 1
ATOM 706 N N . GLY A 1 89 ? 14.027 -7.812 16.342 1.00 44.69 89 GLY A N 1
ATOM 707 C CA . GLY A 1 89 ? 15.019 -7.607 17.407 1.00 44.69 89 GLY A CA 1
ATOM 708 C C . GLY A 1 89 ? 14.782 -6.312 18.193 1.00 44.69 89 GLY A C 1
ATOM 709 O O . GLY A 1 89 ? 15.733 -5.662 18.617 1.00 44.69 89 GLY A O 1
ATOM 710 N N . LEU A 1 90 ? 13.515 -5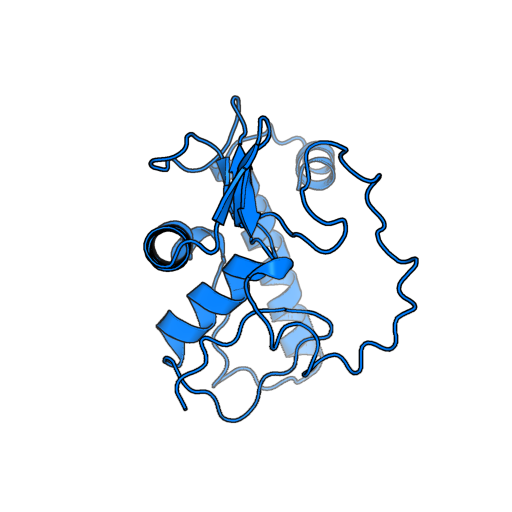.903 18.319 1.00 47.31 90 LEU A N 1
ATOM 711 C CA . LEU A 1 90 ? 13.107 -4.635 18.913 1.00 47.31 90 LEU A CA 1
ATOM 712 C C . LEU A 1 90 ? 13.388 -4.651 20.419 1.00 47.31 90 LEU A C 1
ATOM 714 O O . LEU A 1 90 ? 12.515 -4.982 21.219 1.00 47.31 90 LEU A O 1
ATOM 718 N N . SER A 1 91 ? 14.605 -4.267 20.807 1.00 42.88 91 SER A N 1
ATOM 719 C CA . SER A 1 91 ? 14.819 -3.633 22.105 1.00 42.88 91 SER A CA 1
ATOM 720 C C . SER A 1 91 ? 13.960 -2.364 22.159 1.00 42.88 91 SER A C 1
ATOM 722 O O . SER A 1 91 ? 13.633 -1.774 21.130 1.00 42.88 91 SER A O 1
ATOM 724 N N . GLU A 1 92 ? 13.538 -1.961 23.354 1.00 44.75 92 GLU A N 1
ATOM 725 C CA . GLU A 1 92 ? 12.543 -0.909 23.632 1.00 44.75 92 GLU A CA 1
ATOM 726 C C . GLU A 1 92 ? 12.832 0.488 23.036 1.00 44.75 92 GLU A C 1
ATOM 728 O O . GLU A 1 92 ? 12.050 1.418 23.223 1.00 44.75 92 GLU A O 1
ATOM 733 N N . SER A 1 93 ? 13.913 0.655 22.280 1.00 44.94 93 SER A N 1
ATOM 734 C CA . SER A 1 93 ? 14.311 1.902 21.645 1.00 44.94 93 SER A CA 1
ATOM 735 C C . SER A 1 93 ? 13.967 1.898 20.156 1.00 44.94 93 SER A C 1
ATOM 737 O O . SER A 1 93 ? 14.734 1.403 19.339 1.00 44.94 93 SER A O 1
ATOM 739 N N . LEU A 1 94 ? 12.835 2.500 19.777 1.00 45.66 94 LEU A N 1
ATOM 740 C CA . LEU A 1 94 ? 12.674 3.067 18.432 1.00 45.66 94 LEU A CA 1
ATOM 741 C C . LEU A 1 94 ? 11.953 4.413 18.494 1.00 45.66 94 LEU A C 1
ATOM 743 O O . LEU A 1 94 ? 10.770 4.555 18.185 1.00 45.66 94 LEU A O 1
ATOM 747 N N . THR A 1 95 ? 12.734 5.440 18.799 1.00 39.34 95 THR A N 1
ATOM 748 C CA . THR A 1 95 ? 12.508 6.845 18.439 1.00 39.34 95 THR A CA 1
ATOM 749 C C . THR A 1 95 ? 12.697 7.070 16.928 1.00 39.34 95 THR A C 1
ATOM 751 O O . THR A 1 95 ? 13.464 7.926 16.496 1.00 39.34 95 THR A O 1
ATOM 754 N N . GLN A 1 96 ? 12.007 6.293 16.085 1.00 42.88 96 GLN A N 1
ATOM 755 C CA . GLN A 1 96 ? 12.074 6.454 14.624 1.00 42.88 96 GLN A CA 1
ATOM 756 C C . GLN A 1 96 ? 10.710 6.427 13.921 1.00 42.88 96 GLN A C 1
ATOM 758 O O . GLN A 1 96 ? 10.607 6.098 12.739 1.00 42.88 96 GLN A O 1
ATOM 763 N N . ALA A 1 97 ? 9.650 6.863 14.602 1.00 43.12 97 ALA A N 1
ATOM 764 C CA . ALA A 1 97 ? 8.441 7.285 13.906 1.00 43.12 97 ALA A CA 1
ATOM 765 C C . ALA A 1 97 ? 8.718 8.630 13.203 1.00 43.12 97 ALA A C 1
ATOM 767 O O . ALA A 1 97 ? 8.689 9.688 13.821 1.00 43.12 97 ALA A O 1
ATOM 768 N N . ARG A 1 98 ? 8.985 8.605 11.889 1.00 44.25 98 ARG A N 1
ATOM 769 C CA . ARG A 1 98 ? 9.078 9.813 11.031 1.00 44.25 98 ARG A CA 1
ATOM 770 C C . ARG A 1 98 ? 7.723 10.516 10.816 1.00 44.25 98 ARG A C 1
ATOM 772 O O . ARG A 1 98 ? 7.622 11.412 9.985 1.00 44.25 98 ARG A O 1
ATOM 779 N N . VAL A 1 99 ? 6.683 10.089 11.528 1.00 48.44 99 VAL A N 1
ATOM 780 C CA . VAL A 1 99 ? 5.316 10.604 11.446 1.00 48.44 99 VAL A CA 1
ATOM 781 C C . VAL A 1 99 ? 4.927 11.042 12.849 1.00 48.44 99 VAL A C 1
ATOM 783 O O . VAL A 1 99 ? 5.063 10.253 13.784 1.00 48.44 99 VAL A O 1
ATOM 786 N N . SER A 1 100 ? 4.481 12.291 12.992 1.00 48.56 100 SER A N 1
ATOM 787 C CA . SER A 1 100 ? 3.999 12.838 14.261 1.00 48.56 100 SER A CA 1
ATOM 788 C C . SER A 1 100 ? 3.020 11.859 14.924 1.00 48.56 100 SER A C 1
ATOM 790 O O . SER A 1 100 ? 2.172 11.299 14.220 1.00 48.56 100 SER A O 1
ATOM 792 N N . PRO A 1 101 ? 3.126 11.611 16.242 1.00 55.56 101 PRO A N 1
ATOM 793 C CA . PRO A 1 101 ? 2.214 10.707 16.928 1.00 55.56 101 PRO A CA 1
ATOM 794 C C . PRO A 1 101 ? 0.784 11.238 16.781 1.00 55.56 101 PRO A C 1
ATOM 796 O O . PRO A 1 101 ? 0.449 12.289 17.320 1.00 55.56 101 PRO A O 1
ATOM 799 N N . ASN A 1 102 ? -0.044 10.532 16.005 1.00 62.25 102 ASN A N 1
ATOM 800 C CA . ASN A 1 102 ? -1.479 10.787 15.977 1.00 62.25 102 ASN A CA 1
ATOM 801 C C . ASN A 1 102 ? -2.037 10.337 17.338 1.00 62.25 102 ASN A C 1
ATOM 803 O O . ASN A 1 102 ? -1.866 9.175 17.711 1.00 62.25 102 ASN A O 1
ATOM 807 N N . GLN A 1 103 ? -2.641 11.269 18.080 1.00 68.06 103 GLN A N 1
ATOM 808 C CA . GLN A 1 103 ? -3.148 11.044 19.437 1.00 68.06 103 GLN A CA 1
ATOM 809 C C . GLN A 1 103 ? -4.331 10.068 19.488 1.00 68.06 103 GLN A C 1
ATOM 811 O O . GLN A 1 103 ? -4.605 9.510 20.543 1.00 68.06 103 GLN A O 1
ATOM 816 N N . GLU A 1 104 ? -4.998 9.819 18.359 1.00 75.19 104 GLU A N 1
ATOM 817 C CA . GLU A 1 104 ? -6.089 8.842 18.262 1.00 75.19 104 GLU A CA 1
ATOM 818 C C . GLU A 1 104 ? -5.592 7.391 18.205 1.00 75.19 104 GLU A C 1
ATOM 820 O O . GLU A 1 104 ? -6.369 6.450 18.384 1.00 75.19 104 GLU A O 1
ATOM 825 N N . LYS A 1 105 ? -4.291 7.175 17.963 1.00 78.88 105 LYS A N 1
ATOM 826 C CA . LYS A 1 105 ? -3.723 5.827 17.979 1.00 78.88 105 LYS A CA 1
ATOM 827 C C . LYS A 1 105 ? -3.669 5.295 19.403 1.00 78.88 105 LYS A C 1
ATOM 829 O O . LYS A 1 105 ? -3.119 5.933 20.297 1.00 78.88 105 LYS A O 1
ATOM 834 N N . ARG A 1 106 ? -4.126 4.055 19.579 1.00 81.00 106 ARG A N 1
ATOM 835 C CA . ARG A 1 106 ? -4.021 3.334 20.856 1.00 81.00 106 ARG A CA 1
ATOM 836 C C . ARG A 1 106 ? -2.570 3.078 21.249 1.00 81.00 106 ARG A C 1
ATOM 838 O O . ARG A 1 106 ? -2.235 3.139 22.428 1.00 81.00 106 ARG A O 1
ATOM 845 N N . ASN A 1 107 ? -1.709 2.808 20.269 1.00 77.88 107 ASN A N 1
ATOM 846 C CA . ASN A 1 107 ? -0.278 2.643 20.473 1.00 77.88 107 ASN A CA 1
ATOM 847 C C . ASN A 1 107 ? 0.515 3.402 19.391 1.00 77.88 107 ASN A C 1
ATOM 849 O O . ASN A 1 107 ? 0.188 3.304 18.206 1.00 77.88 107 ASN A O 1
ATOM 853 N N . PRO A 1 108 ? 1.613 4.100 19.738 1.00 76.31 108 PRO A N 1
ATOM 854 C CA . PRO A 1 108 ? 2.521 4.691 18.751 1.00 76.31 108 PRO A CA 1
ATOM 855 C C . PRO A 1 108 ? 3.056 3.698 17.705 1.00 76.31 108 PRO A C 1
ATOM 857 O O . PRO A 1 108 ? 3.396 4.107 16.594 1.00 76.31 108 PRO A O 1
ATOM 860 N N . LYS A 1 109 ? 3.119 2.404 18.052 1.00 75.69 109 LYS A N 1
ATOM 861 C CA . LYS A 1 109 ? 3.567 1.310 17.175 1.00 75.69 109 LYS A CA 1
ATOM 862 C C . LYS A 1 109 ? 2.505 0.855 16.167 1.00 75.69 109 LYS A C 1
ATOM 864 O O . LYS A 1 109 ? 2.841 0.102 15.253 1.00 75.69 109 LYS A O 1
ATOM 869 N N . ASP A 1 110 ? 1.260 1.309 16.308 1.00 82.94 110 ASP A N 1
ATOM 870 C CA . ASP A 1 110 ? 0.169 0.934 15.414 1.00 82.94 110 ASP A CA 1
ATOM 871 C C . ASP A 1 110 ? 0.336 1.574 14.035 1.00 82.94 110 ASP A C 1
ATOM 873 O O . ASP A 1 110 ? 0.629 2.772 13.877 1.00 82.94 110 ASP A O 1
ATOM 877 N N . PHE A 1 111 ? 0.096 0.763 13.012 1.00 84.75 111 PHE A N 1
ATOM 878 C CA . PHE A 1 111 ? 0.216 1.154 11.616 1.00 84.75 111 PHE A CA 1
ATOM 879 C C . PHE A 1 111 ? -1.133 1.086 10.903 1.00 84.75 111 PHE A C 1
ATOM 881 O O . PHE A 1 111 ? -2.026 0.321 11.273 1.00 84.75 111 PHE A O 1
ATOM 888 N N . ALA A 1 112 ? -1.278 1.933 9.884 1.00 88.50 112 ALA A N 1
ATOM 889 C CA . ALA A 1 112 ? -2.488 1.991 9.081 1.00 88.50 112 ALA A CA 1
ATOM 890 C C . ALA A 1 112 ? -2.573 0.755 8.179 1.00 88.50 112 ALA A C 1
ATOM 892 O O . ALA A 1 112 ? -1.602 0.398 7.510 1.00 88.50 112 ALA A O 1
ATOM 893 N N . LEU A 1 113 ? -3.749 0.140 8.159 1.00 89.94 113 LEU A N 1
ATOM 894 C CA . LEU A 1 113 ? -4.141 -0.912 7.225 1.00 89.94 113 LEU A CA 1
ATOM 895 C C . LEU A 1 113 ? -4.882 -0.322 6.025 1.00 89.94 113 LEU A C 1
ATOM 897 O O . LEU A 1 113 ? -4.668 -0.749 4.895 1.00 89.94 113 LEU A O 1
ATOM 901 N N . TRP A 1 114 ? -5.718 0.686 6.274 1.00 92.56 114 TRP A N 1
ATOM 902 C CA . TRP A 1 114 ? -6.467 1.411 5.255 1.00 92.56 114 TRP A CA 1
ATOM 903 C C . TRP A 1 114 ? -6.519 2.890 5.611 1.00 92.56 114 TRP A C 1
ATOM 905 O O . TRP A 1 114 ? -6.834 3.237 6.748 1.00 92.56 114 TRP A O 1
ATOM 915 N N . LYS A 1 115 ? -6.230 3.768 4.655 1.00 91.62 115 LYS A N 1
ATOM 916 C CA . LYS A 1 115 ? -6.283 5.217 4.821 1.00 91.62 115 LYS A CA 1
ATOM 917 C C . LYS A 1 115 ? -7.441 5.835 4.077 1.00 91.62 115 LYS A C 1
ATOM 919 O O . LYS A 1 115 ? -7.483 5.731 2.858 1.00 91.62 115 LYS A O 1
ATOM 924 N N . PHE A 1 116 ? -8.334 6.523 4.785 1.00 92.19 116 PHE A N 1
ATOM 925 C CA . PHE A 1 116 ? -9.464 7.181 4.139 1.00 92.19 116 PHE A CA 1
ATOM 926 C C . PHE A 1 116 ? -9.012 8.385 3.323 1.00 92.19 116 PHE A C 1
ATOM 928 O O . PHE A 1 116 ? -8.104 9.124 3.710 1.00 92.19 116 PHE A O 1
ATOM 935 N N . ASN A 1 117 ?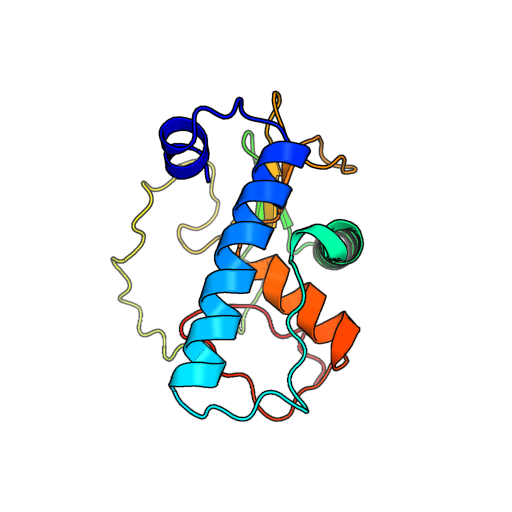 -9.660 8.574 2.179 1.00 88.81 117 ASN A N 1
ATOM 936 C CA . ASN A 1 117 ? -9.475 9.743 1.343 1.00 88.81 117 ASN A CA 1
ATOM 937 C C . ASN A 1 117 ? -10.755 10.002 0.535 1.00 88.81 117 ASN A C 1
ATOM 939 O O . ASN A 1 117 ? -11.251 9.135 -0.186 1.00 88.81 117 ASN A O 1
ATOM 943 N N . VAL A 1 118 ? -11.286 11.213 0.691 1.00 81.75 118 VAL A N 1
ATOM 944 C CA . VAL A 1 118 ? -12.551 11.655 0.088 1.00 81.75 118 VAL A CA 1
ATOM 945 C C . VAL A 1 118 ? -12.438 11.984 -1.399 1.00 81.75 118 VAL A C 1
ATOM 947 O O . VAL A 1 118 ? -13.426 11.879 -2.115 1.00 81.75 118 VAL A O 1
ATOM 950 N N . GLU A 1 119 ? -11.256 12.357 -1.883 1.00 81.62 119 GLU A N 1
ATOM 951 C CA . GLU A 1 119 ? -11.062 12.819 -3.261 1.00 81.62 119 GLU A CA 1
ATOM 952 C C . GLU A 1 119 ? -10.637 11.683 -4.195 1.00 81.62 119 GLU A C 1
ATOM 954 O O . GLU A 1 119 ? -11.068 11.618 -5.343 1.00 81.62 119 GLU A O 1
ATOM 959 N N . LEU A 1 120 ? -9.773 10.787 -3.714 1.00 85.00 120 LEU A N 1
ATOM 960 C CA . LEU A 1 120 ? -9.153 9.733 -4.512 1.00 85.00 120 LEU A CA 1
ATOM 961 C C . LEU A 1 120 ? -8.980 8.472 -3.680 1.00 85.00 120 LEU A C 1
ATOM 963 O O . LEU A 1 120 ? -8.645 8.544 -2.504 1.00 85.00 120 LEU A O 1
ATOM 967 N N . GLY A 1 121 ? -9.138 7.312 -4.301 1.00 87.81 121 GLY A N 1
ATOM 968 C CA . GLY A 1 121 ? -8.910 6.039 -3.637 1.00 87.81 121 GLY A CA 1
ATOM 969 C C . GLY A 1 121 ? -9.726 4.921 -4.253 1.00 87.81 121 GLY A C 1
ATOM 970 O O . GLY A 1 121 ? -10.513 5.125 -5.173 1.00 87.81 121 GLY A O 1
ATOM 971 N N . PHE A 1 122 ? -9.524 3.732 -3.720 1.00 89.38 122 PHE A N 1
ATOM 972 C CA . PHE A 1 122 ? -10.305 2.553 -4.024 1.00 89.38 122 PHE A CA 1
ATOM 973 C C . PHE A 1 122 ? -11.523 2.481 -3.090 1.00 89.38 122 PHE A C 1
ATOM 975 O O . PHE A 1 122 ? -11.445 2.925 -1.938 1.00 89.38 122 PHE A O 1
ATOM 982 N N . PRO A 1 123 ? -12.662 1.948 -3.559 1.00 91.00 123 PRO A N 1
ATOM 983 C CA . PRO A 1 123 ? -13.813 1.706 -2.702 1.00 91.00 123 PRO A CA 1
ATOM 984 C C . PRO A 1 123 ? -13.520 0.566 -1.715 1.00 91.00 123 PRO A C 1
ATOM 986 O O . PRO A 1 123 ? -12.876 -0.421 -2.061 1.00 91.00 123 PRO A O 1
ATOM 989 N N . SER A 1 124 ? -14.013 0.690 -0.482 1.00 90.38 124 SER A N 1
ATOM 990 C CA . SER A 1 124 ? -13.987 -0.383 0.520 1.00 90.38 124 SER A CA 1
ATOM 991 C C . SER A 1 124 ? -15.202 -0.285 1.441 1.00 90.38 124 SER A C 1
ATOM 993 O O . SER A 1 124 ? -15.877 0.745 1.473 1.00 90.38 124 SER A O 1
ATOM 995 N N . GLU A 1 125 ? -15.455 -1.326 2.235 1.00 88.38 125 GLU A N 1
ATOM 996 C CA . GLU A 1 125 ? -16.564 -1.353 3.203 1.00 88.38 125 GLU A CA 1
ATOM 997 C C . GLU A 1 125 ? -16.423 -0.311 4.319 1.00 88.38 125 GLU A C 1
ATOM 999 O O . GLU A 1 125 ? -17.419 0.120 4.895 1.00 88.38 125 GLU A O 1
ATOM 1004 N N . TRP A 1 126 ? -15.200 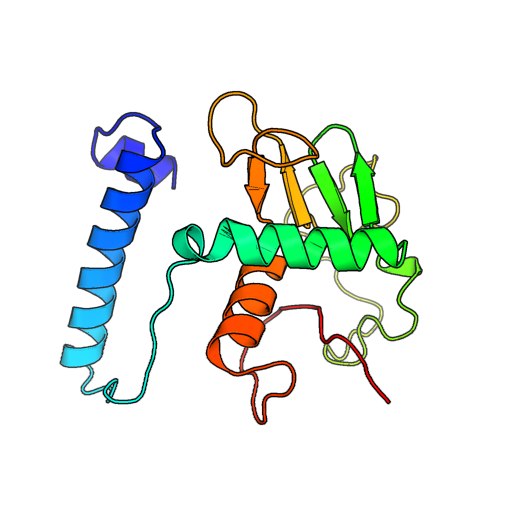0.145 4.601 1.00 89.25 126 TRP A N 1
ATOM 1005 C CA . TRP A 1 126 ? -14.936 1.151 5.634 1.00 89.25 126 TRP A CA 1
ATOM 1006 C C . TRP A 1 126 ? -14.987 2.590 5.107 1.00 89.25 126 TRP A C 1
ATOM 1008 O O . TRP A 1 126 ? -14.976 3.527 5.914 1.00 89.25 126 TRP A O 1
ATOM 1018 N N . GLY A 1 127 ? -15.033 2.752 3.780 1.00 89.25 127 GLY A N 1
ATOM 1019 C CA . GLY A 1 127 ? -14.976 4.025 3.067 1.00 89.25 127 GLY A CA 1
ATOM 1020 C C . GLY A 1 127 ? -13.920 4.046 1.956 1.00 89.25 127 GLY A C 1
ATOM 1021 O O . GLY A 1 127 ? -13.036 3.187 1.878 1.00 89.25 127 GLY A O 1
ATOM 1022 N N . GLN A 1 128 ? -14.003 5.052 1.086 1.00 92.88 128 GLN A N 1
ATOM 1023 C CA . GLN A 1 128 ? -13.022 5.256 0.020 1.00 92.88 128 GLN A CA 1
ATOM 1024 C C . GLN A 1 128 ? -11.641 5.582 0.600 1.00 92.88 128 GLN A C 1
ATOM 1026 O O . GLN A 1 128 ? -11.522 6.345 1.564 1.00 92.88 128 GLN A O 1
ATOM 1031 N N . GLY A 1 129 ? -10.591 4.992 0.031 1.00 92.31 129 GLY A N 1
ATOM 1032 C CA . GLY A 1 129 ? -9.247 5.190 0.551 1.00 92.31 129 GLY A CA 1
ATOM 1033 C C . GLY A 1 129 ? -8.143 4.436 -0.173 1.00 92.31 129 GLY A C 1
ATOM 1034 O O . GLY A 1 129 ? -8.321 3.927 -1.274 1.00 92.31 129 GLY A O 1
ATOM 1035 N N . PHE A 1 130 ? -6.980 4.374 0.458 1.00 90.31 130 PHE A N 1
ATOM 1036 C CA . PHE A 1 130 ? -5.816 3.649 -0.032 1.00 90.31 130 PHE A CA 1
ATOM 1037 C C . PHE A 1 130 ? -5.381 2.596 0.981 1.00 90.31 130 PHE A C 1
ATOM 1039 O O . PHE A 1 130 ? -5.494 2.827 2.187 1.00 90.31 130 PHE A O 1
ATOM 1046 N N . PRO A 1 131 ? -4.836 1.465 0.529 1.00 89.62 131 PRO A N 1
ATOM 1047 C CA . PRO A 1 131 ? -4.220 0.518 1.439 1.00 89.62 131 PRO A CA 1
ATOM 1048 C C . PRO A 1 131 ? -3.005 1.128 2.145 1.00 89.62 131 PRO A C 1
ATOM 1050 O O . PRO A 1 131 ? -2.349 2.044 1.648 1.00 89.62 131 PRO A O 1
ATOM 1053 N N . GLY A 1 132 ? -2.722 0.639 3.348 1.00 85.75 132 GLY A N 1
ATOM 1054 C CA . GLY A 1 132 ? -1.510 0.989 4.074 1.00 85.75 132 GLY A CA 1
ATOM 1055 C C . GLY A 1 132 ? -0.319 0.165 3.594 1.00 85.75 132 GLY A C 1
ATOM 1056 O O . GLY A 1 132 ? -0.449 -1.038 3.401 1.00 85.75 132 GLY A O 1
ATOM 1057 N N . TRP A 1 133 ? 0.863 0.782 3.511 1.00 77.50 133 TRP A N 1
ATOM 1058 C CA . TRP A 1 133 ? 2.109 0.155 3.034 1.00 77.50 133 TRP A CA 1
ATOM 1059 C C . TRP A 1 133 ? 2.266 -1.309 3.472 1.00 77.50 133 TRP A C 1
ATOM 1061 O O . TRP A 1 133 ? 2.544 -2.186 2.658 1.00 77.50 133 TRP A O 1
ATOM 1071 N N . HIS A 1 134 ? 2.129 -1.597 4.771 1.00 76.94 134 HIS A N 1
ATOM 1072 C CA . HIS A 1 134 ? 2.474 -2.916 5.304 1.00 76.94 134 HIS A CA 1
ATOM 1073 C C . HIS A 1 134 ? 1.533 -4.042 4.858 1.00 76.94 134 HIS A C 1
ATOM 1075 O O . HIS A 1 134 ? 1.953 -5.197 4.856 1.00 76.94 134 HIS A O 1
ATOM 1081 N N . ILE A 1 135 ? 0.291 -3.731 4.469 1.00 83.31 135 ILE A N 1
ATOM 1082 C CA . ILE A 1 135 ? -0.675 -4.749 4.039 1.00 83.31 135 ILE A CA 1
ATOM 1083 C C . ILE A 1 135 ? -0.463 -5.166 2.583 1.00 83.31 135 ILE A C 1
ATOM 1085 O O . ILE A 1 135 ? -0.746 -6.310 2.233 1.00 83.31 135 ILE A O 1
ATOM 1089 N N . GLU A 1 136 ? 0.085 -4.263 1.763 1.00 86.19 136 GLU A N 1
ATOM 1090 C CA . GLU A 1 136 ? 0.311 -4.470 0.330 1.00 86.19 136 GLU A CA 1
ATOM 1091 C C . GLU A 1 136 ? 1.182 -5.708 0.098 1.00 86.19 136 GLU A C 1
ATOM 1093 O O . GLU A 1 136 ? 0.771 -6.654 -0.575 1.00 86.19 136 GLU A O 1
ATOM 1098 N N . CYS A 1 137 ? 2.365 -5.743 0.721 1.00 82.25 137 CYS A N 1
ATOM 1099 C CA . CYS A 1 137 ? 3.295 -6.859 0.576 1.00 82.25 137 CYS A CA 1
ATOM 1100 C C . CYS A 1 137 ? 2.704 -8.176 1.085 1.00 82.25 137 CYS A C 1
ATOM 1102 O O . CYS A 1 137 ? 2.848 -9.199 0.420 1.00 82.25 137 CYS A O 1
ATOM 1104 N N . SER A 1 138 ? 2.045 -8.166 2.249 1.00 84.62 138 SER A N 1
ATOM 1105 C CA . SER A 1 138 ? 1.462 -9.380 2.829 1.00 84.62 138 SER A CA 1
ATOM 1106 C C . SER A 1 138 ? 0.380 -9.968 1.923 1.00 84.62 138 SER A C 1
ATOM 1108 O O . SER A 1 138 ? 0.394 -11.167 1.665 1.00 84.62 138 SER A O 1
ATOM 1110 N N . ALA A 1 139 ? -0.516 -9.135 1.392 1.00 87.19 139 ALA A N 1
ATOM 1111 C CA . ALA A 1 139 ? -1.576 -9.589 0.498 1.00 87.19 139 ALA A CA 1
ATOM 1112 C C . ALA A 1 139 ? -1.026 -10.136 -0.830 1.00 87.19 139 ALA A C 1
ATOM 1114 O O . ALA A 1 139 ? -1.441 -11.210 -1.266 1.00 87.19 139 ALA A O 1
ATOM 1115 N N . MET A 1 140 ? -0.060 -9.439 -1.443 1.00 88.00 140 MET A N 1
ATOM 1116 C CA . MET A 1 140 ? 0.564 -9.883 -2.696 1.00 88.00 140 MET A CA 1
ATOM 1117 C C . MET A 1 140 ? 1.316 -11.207 -2.523 1.00 88.00 140 MET A C 1
ATOM 1119 O O . MET A 1 140 ? 1.140 -12.121 -3.324 1.00 88.00 140 MET A O 1
ATOM 1123 N N . ILE A 1 141 ? 2.115 -11.341 -1.458 1.00 87.00 141 ILE A N 1
ATOM 1124 C CA . ILE A 1 141 ? 2.873 -12.568 -1.176 1.00 87.00 141 ILE A CA 1
ATOM 1125 C C . ILE A 1 141 ? 1.926 -13.750 -0.976 1.00 87.00 141 ILE A C 1
ATOM 1127 O O . ILE A 1 141 ? 2.109 -14.775 -1.624 1.00 87.00 141 ILE A O 1
ATOM 1131 N N . ILE A 1 142 ? 0.891 -13.599 -0.140 1.00 86.00 142 ILE A N 1
ATOM 1132 C CA . ILE A 1 142 ? -0.068 -14.681 0.124 1.00 86.00 142 ILE A CA 1
ATOM 1133 C C . ILE A 1 142 ? -0.752 -15.127 -1.169 1.00 86.00 142 ILE A C 1
ATOM 1135 O O . ILE A 1 142 ? -0.943 -16.320 -1.394 1.00 86.00 142 ILE A O 1
ATOM 1139 N N . LYS A 1 143 ? -1.101 -14.178 -2.042 1.00 88.88 143 LYS A N 1
ATOM 1140 C CA . LYS A 1 143 ? -1.780 -14.480 -3.301 1.00 88.88 143 LYS A CA 1
ATOM 1141 C C . LYS A 1 143 ? -0.882 -15.186 -4.322 1.00 88.88 143 LYS A C 1
ATOM 1143 O O . LYS A 1 143 ? -1.384 -16.037 -5.051 1.00 88.88 143 LYS A O 1
ATOM 1148 N N . ILE A 1 144 ? 0.395 -14.815 -4.400 1.00 87.31 144 ILE A N 1
ATOM 1149 C CA . ILE A 1 144 ? 1.327 -15.307 -5.429 1.00 87.31 144 ILE A CA 1
ATOM 1150 C C . ILE A 1 144 ? 2.060 -16.572 -4.971 1.00 87.31 144 ILE A C 1
ATOM 1152 O O . ILE A 1 144 ? 2.206 -17.508 -5.749 1.00 87.31 144 ILE A O 1
ATOM 1156 N N . LEU A 1 145 ? 2.526 -16.595 -3.721 1.00 87.06 145 LEU A N 1
ATOM 1157 C CA . LEU A 1 145 ? 3.407 -17.635 -3.175 1.00 87.06 145 LEU A CA 1
ATOM 1158 C C . LEU A 1 145 ? 2.717 -18.532 -2.137 1.00 87.06 145 LEU A C 1
ATOM 1160 O O . LEU A 1 145 ? 3.244 -19.589 -1.804 1.00 87.06 145 LEU A O 1
ATOM 1164 N N . GLY A 1 146 ? 1.541 -18.139 -1.640 1.00 86.06 146 GLY A N 1
ATOM 1165 C CA . GLY A 1 146 ? 0.817 -18.857 -0.592 1.00 86.06 146 GLY A CA 1
ATOM 1166 C C . GLY A 1 146 ? 1.126 -18.360 0.823 1.00 86.06 146 GLY A C 1
ATOM 1167 O O . GLY A 1 146 ? 1.853 -17.391 1.039 1.00 86.06 146 GLY A O 1
ATOM 1168 N N . GLU A 1 147 ? 0.527 -19.013 1.820 1.00 80.69 147 GLU A N 1
ATOM 1169 C CA . GLU A 1 147 ? 0.576 -18.568 3.223 1.00 80.69 147 GLU A CA 1
ATOM 1170 C C . GLU A 1 147 ? 1.944 -18.760 3.893 1.00 80.69 147 GLU A C 1
ATOM 1172 O O . GLU A 1 147 ? 2.276 -18.063 4.856 1.00 80.69 147 GLU A O 1
ATOM 1177 N N . GLN A 1 148 ? 2.741 -19.703 3.391 1.00 81.56 148 GLN A N 1
ATOM 1178 C CA . GLN A 1 148 ? 4.064 -20.013 3.907 1.00 81.56 148 GLN A CA 1
ATOM 1179 C C . GLN A 1 148 ? 5.103 -19.801 2.813 1.00 81.56 148 GLN A C 1
ATOM 1181 O O . GLN A 1 148 ? 4.996 -20.356 1.726 1.00 81.56 148 GLN A O 1
ATOM 1186 N N . ILE A 1 149 ? 6.121 -19.010 3.143 1.00 83.69 149 ILE A N 1
ATOM 1187 C CA . ILE A 1 149 ? 7.271 -18.742 2.285 1.00 83.69 149 ILE A CA 1
ATOM 1188 C C . ILE A 1 149 ? 8.555 -19.113 3.018 1.00 83.69 149 ILE A C 1
ATOM 1190 O O . ILE A 1 149 ? 8.637 -18.969 4.242 1.00 83.69 149 ILE A O 1
ATOM 1194 N N . ASP A 1 150 ? 9.556 -19.559 2.266 1.00 78.75 150 ASP A N 1
ATOM 1195 C CA . ASP A 1 150 ? 10.838 -19.993 2.825 1.00 78.75 150 ASP A CA 1
ATOM 1196 C C . ASP A 1 150 ? 11.712 -18.807 3.243 1.00 78.75 150 ASP A C 1
ATOM 1198 O O . ASP A 1 150 ? 12.328 -18.813 4.309 1.00 78.75 150 ASP A O 1
ATOM 1202 N N . ILE A 1 151 ? 11.751 -17.759 2.413 1.00 77.19 151 ILE A N 1
ATOM 1203 C CA . ILE A 1 151 ? 12.591 -16.577 2.623 1.00 77.19 151 ILE A CA 1
ATOM 1204 C C . ILE A 1 151 ? 11.774 -15.314 2.354 1.00 77.19 151 ILE A C 1
ATOM 1206 O O . ILE A 1 151 ? 11.199 -15.142 1.283 1.00 77.19 151 ILE A O 1
ATOM 1210 N N . SER A 1 152 ? 11.782 -14.391 3.318 1.00 75.56 152 SER A N 1
ATOM 1211 C CA . SER A 1 152 ? 11.266 -13.030 3.159 1.00 75.56 152 SER A CA 1
ATOM 1212 C C . SER A 1 152 ? 12.394 -12.033 3.398 1.00 75.56 152 SER A C 1
ATOM 1214 O O . SER A 1 152 ? 12.921 -11.952 4.507 1.00 75.56 152 SER A O 1
ATOM 1216 N N . GLN A 1 153 ? 12.779 -11.273 2.372 1.00 61.97 153 GLN A N 1
ATOM 1217 C CA . GLN A 1 153 ? 13.759 -10.194 2.511 1.00 61.97 153 GLN A CA 1
ATOM 1218 C C . GLN A 1 153 ? 13.063 -8.837 2.460 1.00 61.97 153 GLN A C 1
ATOM 1220 O O . GLN A 1 153 ? 12.753 -8.319 1.390 1.00 61.97 153 GLN A O 1
ATOM 1225 N N . GLN A 1 154 ? 12.818 -8.243 3.630 1.00 59.81 154 GLN A N 1
ATOM 1226 C CA . GLN A 1 154 ? 12.269 -6.892 3.751 1.00 59.81 154 GLN A CA 1
ATOM 1227 C C . GLN A 1 154 ? 12.939 -6.160 4.910 1.00 59.81 154 GLN A C 1
ATOM 1229 O O . GLN A 1 154 ? 13.092 -6.707 5.997 1.00 59.81 154 GLN A O 1
ATOM 1234 N N . ARG A 1 155 ? 13.311 -4.891 4.697 1.00 44.97 155 ARG A N 1
ATOM 1235 C CA . ARG A 1 155 ? 13.946 -4.079 5.745 1.00 44.97 155 ARG A CA 1
ATOM 1236 C C . ARG A 1 155 ? 12.986 -3.593 6.842 1.00 44.97 155 ARG A C 1
ATOM 1238 O O . ARG A 1 155 ? 13.515 -3.012 7.773 1.00 44.97 155 ARG A O 1
ATOM 1245 N N . ASN A 1 156 ? 11.655 -3.799 6.748 1.00 41.53 156 ASN A N 1
ATOM 1246 C CA . ASN A 1 156 ? 10.647 -3.540 7.809 1.00 41.53 156 ASN A CA 1
ATOM 1247 C C . ASN A 1 156 ? 9.188 -3.845 7.355 1.00 41.53 156 ASN A C 1
ATOM 1249 O O . ASN A 1 156 ? 8.496 -2.942 6.883 1.00 41.53 156 ASN A O 1
ATOM 1253 N N . CYS A 1 157 ? 8.669 -5.069 7.520 1.00 46.66 157 CYS A N 1
ATOM 1254 C CA . CYS A 1 157 ? 7.227 -5.344 7.364 1.00 46.66 157 CYS A CA 1
ATOM 1255 C C . CYS A 1 157 ? 6.733 -6.382 8.383 1.00 46.66 157 CYS A C 1
ATOM 1257 O O . CYS A 1 157 ? 7.473 -7.294 8.744 1.00 46.66 157 CYS A O 1
ATOM 1259 N N . ALA A 1 158 ? 5.514 -6.196 8.902 1.00 48.72 158 ALA A N 1
ATOM 1260 C CA . ALA A 1 158 ? 5.202 -6.537 10.293 1.00 48.72 158 ALA A CA 1
ATOM 1261 C C . ALA A 1 158 ? 4.175 -7.663 10.527 1.00 48.72 158 ALA A C 1
ATOM 1263 O O . ALA A 1 158 ? 3.780 -7.867 11.673 1.00 48.72 158 ALA A O 1
ATOM 1264 N N . ILE A 1 159 ? 3.727 -8.409 9.510 1.00 46.75 159 ILE A N 1
ATOM 1265 C CA . ILE A 1 159 ? 2.674 -9.417 9.721 1.00 46.75 159 ILE A CA 1
ATOM 1266 C C . ILE A 1 159 ? 3.024 -10.752 9.060 1.00 46.75 159 ILE A C 1
ATOM 1268 O O . ILE A 1 159 ? 2.965 -10.892 7.840 1.00 46.75 159 ILE A O 1
ATOM 1272 N N . ARG A 1 160 ? 3.307 -11.756 9.899 1.00 42.69 160 ARG A N 1
ATOM 1273 C CA . ARG A 1 160 ? 3.129 -13.178 9.579 1.00 42.69 160 ARG A CA 1
ATOM 1274 C C . ARG A 1 160 ? 1.847 -13.625 10.280 1.00 42.69 160 ARG A C 1
ATOM 1276 O O . ARG A 1 160 ? 1.736 -13.458 11.495 1.00 42.69 160 ARG A O 1
ATOM 1283 N N . SER A 1 161 ? 0.881 -14.175 9.548 1.00 34.44 161 SER A N 1
ATOM 1284 C CA . SER A 1 161 ? -0.225 -14.914 10.161 1.00 34.44 161 SER A CA 1
ATOM 1285 C C . SER A 1 161 ? 0.358 -16.176 10.792 1.00 34.44 161 SER A C 1
ATOM 1287 O O . SER A 1 161 ? 0.678 -17.134 10.094 1.00 34.44 161 SER A O 1
ATOM 1289 N N . GLY A 1 162 ? 0.588 -16.142 12.103 1.00 30.50 162 GLY A N 1
ATOM 1290 C CA . GLY A 1 162 ? 1.040 -17.311 12.847 1.00 30.50 162 GLY A CA 1
ATOM 1291 C C . GLY A 1 162 ? -0.023 -18.407 12.806 1.00 30.50 162 GLY A C 1
ATOM 1292 O O . GLY A 1 162 ? -1.139 -18.192 13.275 1.00 30.50 162 GLY A O 1
ATOM 1293 N N . HIS A 1 163 ? 0.340 -19.559 12.249 1.00 26.92 163 HIS A N 1
ATOM 1294 C CA . HIS A 1 163 ? -0.227 -20.855 12.602 1.00 26.92 163 HIS A CA 1
ATOM 1295 C C . HIS A 1 163 ? 0.912 -21.672 13.219 1.00 26.92 163 HIS A C 1
ATOM 1297 O O . HIS A 1 163 ? 1.978 -21.775 12.606 1.00 26.92 163 HIS A O 1
ATOM 1303 N N . GLY A 1 164 ? 0.678 -22.202 14.423 1.00 29.66 164 GLY A N 1
ATOM 1304 C CA . GLY A 1 164 ? 1.643 -22.965 15.221 1.00 29.66 164 GLY A CA 1
ATOM 1305 C C . GLY A 1 164 ? 1.963 -22.286 16.537 1.00 29.66 164 GLY A C 1
ATOM 1306 O O . GLY A 1 164 ? 2.889 -21.446 16.539 1.00 29.66 164 GLY A O 1
#

Foldseek 3Di:
DVVQCVVVVHDDAPVSVVVSVVVVVVVVVVVCVVVVNDCPVPDDDDLVVLVVLLLVVVVVCVVVVQWDDDPFAIKGNQVVVPCWCVVVVDDPDDPPPPDPQDPRDPDSPIFGQWTEDDPYADQHPVHGTYGTPQSSVQSVCCVPPNLDDDDDDDPDHTDRPDDD

Secondary structure (DSSP, 8-state):
-HHHHHHTT--S-HHHHHHHHHHHHHHHHHHHHHTT---TT-----GGG-HHHHHHHHHHHHHTT-EE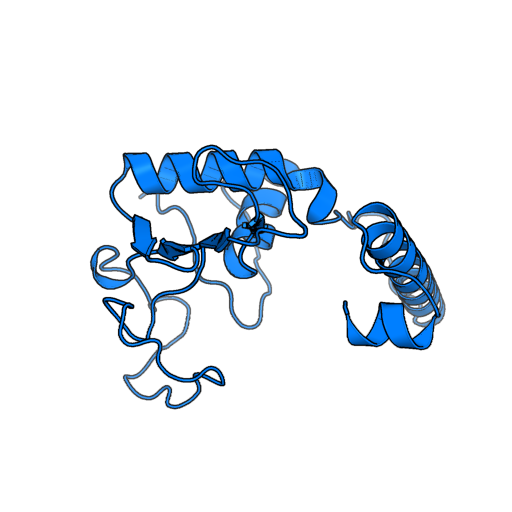EETTEEEE-GGG-TTTTTTTT--S------S---TT-SSTT--EEEEE-SSS-B--TT-SEEE-HHHHHHHHHHHHH-S--S----SS--------

pLDDT: mean 79.77, std 17.29, range [26.92, 96.81]

Sequence (164 aa):
MAKGLKRDGLLPSLENMQKLGKKYAEVFLDDLSKLNINTHETTFPYASEYVDEQIKLIKVLEGKGFTYKIDDGMYFDTSKFSSYGKLGGLSESLTQARVSPNQEKRNPKDFALWKFNVELGFPSEWGQGFPGWHIECSAMIIKILGEQIDISQQRNCAIRSGHG